Protein AF-A0A388TD42-F1 (afdb_monomer_lite)

Foldseek 3Di:
DDDDDDPPPPPPPPPDDQDQDPPPRHRDFDKDFPPDFDDLVLLVVLVVLVVQLVVLVVQLDPVVDDPPDDPVVNVVSNVVSVVSNVVSVVVNVVSVVVVCVVCVSDDPVFDWDADNPGRTIITGDDD

Radius of gyration: 22.44 Å; chains: 1; bounding box: 63×35×71 Å

Sequence (127 aa):
MTKNNGNGETKKTKETKPEVCPICGKVHPQREDLNIKATRDEVESLILINNRVNVAEQAAKPTALQQGVTQEQVQVFVNAALNAKAEAMNLQRQWWNEIFAKYPQMPRDKNVFVDFETCDFYVQIER

pLDDT: mean 84.15, std 18.66, range [33.19, 98.31]

Structure (mmCIF, N/CA/C/O backbone):
data_AF-A0A388TD42-F1
#
_entry.id   AF-A0A388TD42-F1
#
loop_
_atom_site.group_PDB
_atom_site.id
_atom_site.type_symbol
_atom_site.label_atom_id
_atom_site.label_alt_id
_atom_site.label_comp_id
_atom_site.label_asym_id
_atom_site.label_entity_id
_atom_site.label_seq_id
_atom_site.pdbx_PDB_ins_code
_atom_site.Cartn_x
_atom_site.Cartn_y
_atom_site.Cartn_z
_atom_site.occupancy
_atom_site.B_iso_or_equiv
_atom_site.auth_seq_id
_atom_site.auth_comp_id
_atom_site.auth_asym_id
_atom_site.auth_atom_id
_atom_site.pdbx_PDB_model_num
ATOM 1 N N . MET A 1 1 ? 40.444 7.187 -42.027 1.00 35.50 1 MET A N 1
ATOM 2 C CA . MET A 1 1 ? 39.787 8.456 -42.416 1.00 35.50 1 MET A CA 1
ATOM 3 C C . MET A 1 1 ? 38.545 8.080 -43.225 1.00 35.50 1 MET A C 1
ATOM 5 O O . MET A 1 1 ? 38.725 7.351 -44.178 1.00 35.50 1 MET A O 1
ATOM 9 N N . THR A 1 2 ? 37.286 8.394 -42.921 1.00 34.03 2 THR A N 1
ATOM 10 C CA . THR A 1 2 ? 36.662 9.180 -41.851 1.00 34.03 2 THR A CA 1
ATOM 11 C C . THR A 1 2 ? 35.161 8.825 -41.835 1.00 34.03 2 THR A C 1
ATOM 13 O O . THR A 1 2 ? 34.500 8.958 -42.852 1.00 34.03 2 THR A O 1
ATOM 16 N N . LYS A 1 3 ? 34.687 8.338 -40.679 1.00 33.19 3 LYS A N 1
ATOM 17 C CA . LYS A 1 3 ? 33.373 8.502 -40.012 1.00 33.19 3 LYS A CA 1
ATOM 18 C C . LYS A 1 3 ? 32.069 8.552 -40.846 1.00 33.19 3 LYS A C 1
ATOM 20 O O . LYS A 1 3 ? 31.763 9.560 -41.471 1.00 33.19 3 LYS A O 1
ATOM 25 N N . ASN A 1 4 ? 31.220 7.535 -40.644 1.00 38.34 4 ASN A N 1
ATOM 26 C CA . ASN A 1 4 ? 29.762 7.618 -40.801 1.00 38.34 4 ASN A CA 1
ATOM 27 C C . ASN A 1 4 ? 29.166 8.352 -39.585 1.00 38.34 4 ASN A C 1
ATOM 29 O O . ASN A 1 4 ? 29.233 7.842 -38.467 1.00 38.34 4 ASN A O 1
ATOM 33 N N . ASN A 1 5 ? 28.594 9.540 -39.794 1.00 38.19 5 ASN A N 1
ATOM 34 C CA . ASN A 1 5 ? 27.841 10.269 -38.771 1.00 38.19 5 ASN A CA 1
ATOM 35 C C . ASN A 1 5 ? 26.404 9.730 -38.716 1.00 38.19 5 ASN A C 1
ATOM 37 O O . ASN A 1 5 ? 25.570 10.077 -39.549 1.00 38.19 5 ASN A O 1
ATOM 41 N N . GLY A 1 6 ? 26.125 8.880 -37.726 1.00 36.00 6 GLY A N 1
ATOM 42 C CA . GLY A 1 6 ? 24.763 8.558 -37.315 1.00 36.00 6 GLY A CA 1
ATOM 43 C C . GLY A 1 6 ? 24.126 9.777 -36.653 1.00 36.00 6 GLY A C 1
ATOM 44 O O . GLY A 1 6 ? 24.676 10.336 -35.705 1.00 36.00 6 GLY A O 1
ATOM 45 N N . ASN A 1 7 ? 22.986 10.196 -37.192 1.00 37.22 7 ASN A N 1
ATOM 46 C CA . ASN A 1 7 ? 22.169 11.294 -36.698 1.00 37.22 7 ASN A CA 1
ATOM 47 C C . ASN A 1 7 ? 21.582 10.899 -35.330 1.00 37.22 7 ASN A C 1
ATOM 49 O O . ASN A 1 7 ? 20.576 10.199 -35.248 1.00 37.22 7 ASN A O 1
ATOM 53 N N . GLY A 1 8 ? 22.255 11.288 -34.248 1.00 38.88 8 GLY A N 1
ATOM 54 C CA . GLY A 1 8 ? 21.721 11.189 -32.895 1.00 38.88 8 GLY A CA 1
ATOM 55 C C . GLY A 1 8 ? 20.726 12.317 -32.671 1.00 38.88 8 GLY A C 1
ATOM 56 O O . GLY A 1 8 ? 21.115 13.403 -32.246 1.00 38.88 8 GLY A O 1
ATOM 57 N N . GLU A 1 9 ? 19.452 12.075 -32.973 1.00 38.78 9 GLU A N 1
ATOM 58 C CA . GLU A 1 9 ? 18.366 12.935 -32.509 1.00 38.78 9 GLU A CA 1
ATOM 59 C C . GLU A 1 9 ? 18.331 12.884 -30.980 1.00 38.78 9 GLU A C 1
ATOM 61 O O . GLU A 1 9 ? 17.785 11.974 -30.355 1.00 38.78 9 GLU A O 1
ATOM 66 N N . THR A 1 10 ? 18.946 13.883 -30.356 1.00 39.00 10 THR A N 1
ATOM 67 C CA . THR A 1 10 ? 18.707 14.213 -28.960 1.00 39.00 10 THR A CA 1
ATOM 68 C C . THR A 1 10 ? 17.242 14.618 -28.840 1.00 39.00 10 THR A C 1
ATOM 70 O O . THR A 1 10 ? 16.850 15.730 -29.201 1.00 39.00 10 THR A O 1
ATOM 73 N N . LYS A 1 11 ? 16.404 13.694 -28.351 1.00 40.06 11 LYS A N 1
ATOM 74 C CA . LYS A 1 11 ? 15.064 14.008 -27.847 1.00 40.06 11 LYS A CA 1
ATOM 75 C C . LYS A 1 11 ? 15.221 15.122 -26.813 1.00 40.06 11 LYS A C 1
ATOM 77 O O . LYS A 1 11 ? 15.569 14.867 -25.666 1.00 40.06 11 LYS A O 1
ATOM 82 N N . LYS A 1 12 ? 14.979 16.367 -27.230 1.00 36.38 12 LYS A N 1
ATOM 83 C CA . LYS A 1 12 ? 14.738 17.481 -26.318 1.00 36.38 12 LYS A CA 1
ATOM 84 C C . LYS A 1 12 ? 13.534 17.089 -25.474 1.00 36.38 12 LYS A C 1
ATOM 86 O O . LYS A 1 12 ? 12.410 17.075 -25.978 1.00 36.38 12 LYS A O 1
ATOM 91 N N . THR A 1 13 ? 13.765 16.755 -24.213 1.00 42.12 13 THR A N 1
ATOM 92 C CA . THR A 1 13 ? 12.732 16.744 -23.184 1.00 42.12 13 THR A CA 1
ATOM 93 C C . THR A 1 13 ? 12.139 18.147 -23.172 1.00 42.12 13 THR A C 1
ATOM 95 O O . THR A 1 13 ? 12.769 19.105 -22.731 1.00 42.12 13 THR A O 1
ATOM 98 N N . LYS A 1 14 ? 10.960 18.308 -23.784 1.00 44.72 14 LYS A N 1
ATOM 99 C CA . LYS A 1 14 ? 10.182 19.538 -23.658 1.00 44.72 14 LYS A CA 1
ATOM 100 C C . LYS A 1 14 ? 9.884 19.689 -22.173 1.00 44.72 14 LYS A C 1
ATOM 102 O O . LYS A 1 14 ? 9.151 18.871 -21.627 1.00 44.72 14 LYS A O 1
ATOM 107 N N . GLU A 1 15 ? 10.446 20.712 -21.542 1.00 45.81 15 GLU A N 1
ATOM 108 C CA . GLU A 1 15 ? 10.008 21.161 -20.225 1.00 45.81 15 GLU A CA 1
ATOM 109 C C . GLU A 1 15 ? 8.522 21.523 -20.337 1.00 45.81 15 GLU A C 1
ATOM 111 O O . GLU A 1 15 ? 8.144 22.582 -20.843 1.00 45.81 15 GLU A O 1
ATOM 116 N N . THR A 1 16 ? 7.646 20.598 -19.954 1.00 55.09 16 THR A N 1
ATOM 117 C CA . THR A 1 16 ? 6.209 20.851 -19.893 1.00 55.09 16 THR A CA 1
ATOM 118 C C . THR A 1 16 ? 5.980 21.889 -18.802 1.00 55.09 16 THR A C 1
ATOM 120 O O . THR A 1 16 ? 6.552 21.800 -17.719 1.00 55.09 16 THR A O 1
ATOM 123 N N . LYS A 1 17 ? 5.177 22.927 -19.034 1.00 61.62 17 LYS A N 1
ATOM 124 C CA . LYS A 1 17 ? 4.770 23.800 -17.921 1.00 61.62 17 LYS A CA 1
ATOM 125 C C . LYS A 1 17 ? 3.922 22.980 -16.934 1.00 61.62 17 LYS A C 1
ATOM 127 O O . LYS A 1 17 ? 3.264 22.038 -17.374 1.00 61.62 17 LYS A O 1
ATOM 132 N N . PRO A 1 18 ? 3.945 23.283 -15.625 1.00 65.12 18 PRO A N 1
ATOM 133 C CA . PRO A 1 18 ? 3.058 22.612 -14.686 1.00 65.12 18 PRO A CA 1
ATOM 134 C C . PRO A 1 18 ? 1.613 22.921 -15.088 1.00 65.12 18 PRO A C 1
ATOM 136 O O . PRO A 1 18 ? 1.204 24.083 -15.081 1.00 65.12 18 PRO A O 1
ATOM 139 N N . GLU A 1 19 ? 0.863 21.904 -15.502 1.00 73.00 19 GLU A N 1
ATOM 140 C CA . GLU A 1 19 ? -0.544 22.071 -15.845 1.00 73.00 19 GLU A CA 1
ATOM 141 C C . GLU A 1 19 ? -1.359 22.225 -14.560 1.00 73.00 19 GLU A C 1
ATOM 143 O O . GLU A 1 19 ? -1.254 21.430 -13.621 1.00 73.00 19 GLU A O 1
ATOM 148 N N . VAL A 1 20 ? -2.156 23.290 -14.507 1.00 81.31 20 VAL A N 1
ATOM 149 C CA . VAL A 1 20 ? -3.120 23.506 -13.431 1.00 81.31 20 VAL A CA 1
ATOM 150 C C . VAL A 1 20 ? -4.334 22.641 -13.735 1.00 81.31 20 VAL A C 1
ATOM 152 O O . VAL A 1 20 ? -4.924 22.759 -14.809 1.00 81.31 20 VAL A O 1
ATOM 155 N N . CYS A 1 21 ? -4.721 21.778 -12.798 1.00 80.00 21 CYS A N 1
ATOM 156 C CA . CYS A 1 21 ? -5.905 20.948 -12.965 1.00 80.00 21 CYS A CA 1
ATOM 157 C C . CYS A 1 21 ? -7.150 21.837 -13.122 1.00 80.00 21 CYS A C 1
ATOM 159 O O . CYS A 1 21 ? -7.436 22.638 -12.226 1.00 80.00 21 CYS A O 1
ATOM 161 N N . PRO A 1 22 ? -7.930 21.685 -14.208 1.00 84.56 22 PRO A N 1
ATOM 162 C CA . PRO A 1 22 ? -9.094 22.532 -14.463 1.00 84.56 22 PRO A CA 1
ATOM 163 C C . PRO A 1 22 ? -10.243 22.285 -13.474 1.00 84.56 22 PRO A C 1
ATOM 165 O O . PRO A 1 22 ? -11.143 23.109 -13.370 1.00 84.56 22 PRO A O 1
ATOM 168 N N . ILE A 1 23 ? -10.218 21.164 -12.743 1.00 87.75 23 ILE A N 1
ATOM 169 C CA . ILE A 1 23 ? -11.264 20.785 -11.785 1.00 87.75 23 ILE A CA 1
ATOM 170 C C . ILE A 1 23 ? -10.998 21.401 -10.410 1.00 87.75 23 ILE A C 1
ATOM 172 O O . ILE A 1 23 ? -11.901 21.954 -9.791 1.00 87.75 23 ILE A O 1
ATOM 176 N N . CYS A 1 24 ? -9.768 21.287 -9.903 1.00 87.44 24 CYS A N 1
ATOM 177 C CA . CYS A 1 24 ? -9.446 21.697 -8.534 1.00 87.44 24 CYS A CA 1
ATOM 178 C C . CYS A 1 24 ? -8.585 22.967 -8.449 1.00 87.44 24 CYS A C 1
ATOM 180 O O . CYS A 1 24 ? -8.329 23.445 -7.345 1.00 87.44 24 CYS A O 1
ATOM 182 N N . GLY A 1 25 ? -8.110 23.495 -9.583 1.00 87.00 25 GLY A N 1
ATOM 183 C CA . GLY A 1 25 ? -7.276 24.697 -9.653 1.00 87.00 25 GLY A CA 1
ATOM 184 C C . GLY A 1 25 ? -5.865 24.531 -9.080 1.00 87.00 25 GLY A C 1
ATOM 185 O O . GLY A 1 25 ? -5.165 25.524 -8.896 1.00 87.00 25 GLY A O 1
ATOM 186 N N . LYS A 1 26 ? -5.434 23.301 -8.769 1.00 85.62 26 LYS A N 1
ATOM 187 C CA . LYS A 1 26 ? -4.116 23.012 -8.184 1.00 85.62 26 LYS A CA 1
ATOM 188 C C . LYS A 1 26 ? -3.153 22.468 -9.231 1.00 85.62 26 LYS A C 1
ATOM 190 O O . LYS A 1 26 ? -3.554 21.784 -10.171 1.00 85.62 26 LYS A O 1
ATOM 195 N N . VAL A 1 27 ? -1.868 22.739 -9.030 1.00 81.56 27 VAL A N 1
ATOM 196 C CA . VAL A 1 27 ? -0.785 22.072 -9.758 1.00 81.56 27 VAL A CA 1
ATOM 197 C C . VAL A 1 27 ? -0.523 20.732 -9.081 1.00 81.56 27 VAL A C 1
ATOM 199 O O . VAL A 1 27 ? -0.270 20.687 -7.876 1.00 81.56 27 VAL A O 1
ATOM 202 N N . HIS A 1 28 ? -0.594 19.646 -9.845 1.00 79.88 28 HIS A N 1
ATOM 203 C CA . HIS A 1 28 ? -0.260 18.318 -9.341 1.00 79.88 28 HIS A CA 1
ATOM 204 C C . HIS A 1 28 ? 1.200 17.978 -9.650 1.00 79.88 28 HIS A C 1
ATOM 206 O O . HIS A 1 28 ? 1.703 18.373 -10.706 1.00 79.88 28 HIS A O 1
ATOM 212 N N . PRO A 1 29 ? 1.885 17.238 -8.759 1.00 75.94 29 PRO A N 1
ATOM 213 C CA . PRO A 1 29 ? 3.209 16.720 -9.056 1.00 75.94 29 PRO A CA 1
ATOM 214 C C . PRO A 1 29 ? 3.171 15.889 -10.336 1.00 75.94 29 PRO A C 1
ATOM 216 O O . PRO A 1 29 ? 2.356 14.974 -10.465 1.00 75.94 29 PRO A O 1
ATOM 219 N N . GLN A 1 30 ? 4.050 16.213 -11.279 1.00 82.12 30 GLN A N 1
ATOM 220 C CA . GLN A 1 30 ? 4.222 15.396 -12.471 1.00 82.12 30 GLN A CA 1
ATOM 221 C C . GLN A 1 30 ? 5.017 14.143 -12.126 1.00 82.12 30 GLN A C 1
ATOM 223 O O . GLN A 1 30 ? 5.869 14.149 -11.232 1.00 82.12 30 GLN A O 1
ATOM 228 N N . ARG A 1 31 ? 4.717 13.065 -12.841 1.00 87.44 31 ARG A N 1
ATOM 229 C CA . ARG A 1 31 ? 5.356 11.769 -12.669 1.00 87.44 31 ARG A CA 1
ATOM 230 C C . ARG A 1 31 ? 6.055 11.365 -13.957 1.00 87.44 31 ARG A C 1
ATOM 232 O O . ARG A 1 31 ? 5.521 11.588 -15.040 1.00 87.44 31 ARG A O 1
ATOM 239 N N . GLU A 1 32 ? 7.236 10.788 -13.816 1.00 90.94 32 GLU A N 1
ATOM 240 C CA . GLU A 1 32 ? 7.991 10.172 -14.901 1.00 90.94 32 GLU A CA 1
ATOM 241 C C . GLU A 1 32 ? 7.816 8.656 -14.822 1.00 90.94 32 GLU A C 1
ATOM 243 O O . GLU A 1 32 ? 7.947 8.070 -13.745 1.00 90.94 32 GLU A O 1
ATOM 248 N N . ASP A 1 33 ? 7.473 8.047 -15.954 1.00 93.06 33 ASP A N 1
ATOM 249 C CA . ASP A 1 33 ? 7.328 6.601 -16.103 1.00 93.06 33 ASP A CA 1
ATOM 250 C C . ASP A 1 33 ? 8.710 5.938 -16.094 1.00 93.06 33 ASP A C 1
ATOM 252 O O . ASP A 1 33 ? 9.606 6.347 -16.835 1.00 93.06 33 ASP A O 1
ATOM 256 N N . LEU A 1 34 ? 8.889 4.917 -15.256 1.00 95.06 34 LEU A N 1
ATOM 257 C CA . LEU A 1 34 ? 10.140 4.163 -15.189 1.00 95.06 34 LEU A CA 1
ATOM 258 C C . LEU A 1 34 ? 10.250 3.084 -16.279 1.00 95.06 34 LEU A C 1
ATOM 260 O O . LEU A 1 34 ? 11.305 2.466 -16.413 1.00 95.06 34 LEU A O 1
ATOM 264 N N . ASN A 1 35 ? 9.184 2.844 -17.047 1.00 95.25 35 ASN A N 1
ATOM 265 C CA . ASN A 1 35 ? 9.033 1.757 -18.012 1.00 95.25 35 ASN A CA 1
ATOM 266 C C . ASN A 1 35 ? 9.282 0.376 -17.373 1.00 95.25 35 ASN A C 1
ATOM 268 O O . ASN A 1 35 ? 9.901 -0.516 -17.957 1.00 95.25 35 ASN A O 1
ATOM 272 N N . ILE A 1 36 ? 8.825 0.221 -16.129 1.00 96.06 36 ILE A N 1
ATOM 273 C CA . ILE A 1 36 ? 8.888 -1.015 -15.346 1.00 96.06 36 ILE A CA 1
ATOM 274 C C . ILE A 1 36 ? 7.468 -1.335 -14.913 1.00 96.06 36 ILE A C 1
ATOM 276 O O . ILE A 1 36 ? 6.785 -0.478 -14.353 1.00 96.06 36 ILE A O 1
ATOM 280 N N . LYS A 1 37 ? 7.057 -2.586 -15.115 1.00 97.25 37 LYS A N 1
ATOM 281 C CA . LYS A 1 37 ? 5.754 -3.084 -14.685 1.00 97.25 37 LYS A CA 1
ATOM 282 C C . LYS A 1 37 ? 5.903 -4.103 -13.570 1.00 97.25 37 LYS A C 1
ATOM 284 O O . LYS A 1 37 ? 6.672 -5.056 -13.701 1.00 97.25 37 LYS A O 1
ATOM 289 N N . ALA A 1 38 ? 5.126 -3.920 -12.510 1.00 97.31 38 ALA A N 1
ATOM 290 C CA . ALA A 1 38 ? 4.825 -4.993 -11.578 1.00 97.31 38 ALA A CA 1
ATOM 291 C C . ALA A 1 38 ? 3.914 -6.030 -12.248 1.00 97.31 38 ALA A C 1
ATOM 293 O O . ALA A 1 38 ? 3.201 -5.750 -13.216 1.00 97.31 38 ALA A O 1
ATOM 294 N N . THR A 1 39 ? 3.905 -7.239 -11.707 1.00 98.31 39 THR A N 1
ATOM 295 C CA . THR A 1 39 ? 2.874 -8.225 -12.039 1.00 98.31 39 THR A CA 1
ATOM 296 C C . THR A 1 39 ? 1.528 -7.813 -11.440 1.00 98.31 39 THR A C 1
ATOM 298 O O . THR A 1 39 ? 1.465 -7.047 -10.475 1.00 98.31 39 THR A O 1
ATOM 301 N N . ARG A 1 40 ? 0.432 -8.346 -11.995 1.00 97.94 40 ARG A N 1
ATOM 302 C CA . ARG A 1 40 ? -0.912 -8.099 -11.459 1.00 97.94 40 ARG A CA 1
ATOM 303 C C . ARG A 1 40 ? -1.024 -8.551 -10.001 1.00 97.94 40 ARG A C 1
ATOM 305 O O . ARG A 1 40 ? -1.460 -7.761 -9.173 1.00 97.94 40 ARG A O 1
ATOM 312 N N . ASP A 1 41 ? -0.546 -9.753 -9.688 1.00 98.12 41 ASP A N 1
ATOM 313 C CA . ASP A 1 41 ? -0.590 -10.338 -8.341 1.00 98.12 41 ASP A CA 1
ATOM 314 C C . ASP A 1 41 ? 0.160 -9.482 -7.303 1.00 98.12 41 ASP A C 1
ATOM 316 O O . ASP A 1 41 ? -0.300 -9.290 -6.175 1.00 98.12 41 ASP A O 1
ATOM 320 N N . GLU A 1 42 ? 1.304 -8.905 -7.685 1.00 97.94 42 GLU A N 1
ATOM 321 C CA . GLU A 1 42 ? 2.046 -7.973 -6.829 1.00 97.94 42 GLU A CA 1
ATOM 322 C C . GLU A 1 42 ? 1.209 -6.734 -6.510 1.00 97.94 42 GLU A C 1
ATOM 324 O O . GLU A 1 42 ? 1.108 -6.339 -5.350 1.00 97.94 42 GLU A O 1
ATOM 329 N N . VAL A 1 43 ? 0.562 -6.146 -7.515 1.00 98.06 43 VAL A N 1
ATOM 330 C CA . VAL A 1 43 ? -0.292 -4.969 -7.317 1.00 98.06 43 VAL A CA 1
ATOM 331 C C . VAL A 1 43 ? -1.536 -5.314 -6.498 1.00 98.06 43 VAL A C 1
ATOM 333 O O . VAL A 1 43 ? -1.890 -4.568 -5.588 1.00 98.06 43 VAL A O 1
ATOM 336 N N . GLU A 1 44 ? -2.170 -6.457 -6.751 1.00 98.00 44 GLU A N 1
ATOM 337 C CA . GLU A 1 44 ? -3.332 -6.918 -5.984 1.00 98.00 44 GLU A CA 1
ATOM 338 C C . GLU A 1 44 ? -2.992 -7.153 -4.509 1.00 98.00 44 GLU A C 1
ATOM 340 O O . GLU A 1 44 ? -3.741 -6.723 -3.627 1.00 98.00 44 GLU A O 1
ATOM 345 N N . SER A 1 45 ? -1.832 -7.747 -4.213 1.00 97.94 45 SER A N 1
ATOM 346 C CA . SER A 1 45 ? -1.383 -7.902 -2.825 1.00 97.94 45 SER A CA 1
ATOM 347 C C . SER A 1 45 ? -1.170 -6.549 -2.132 1.00 97.94 45 SER A C 1
ATOM 349 O O . SER A 1 45 ? -1.616 -6.375 -0.993 1.00 97.94 45 SER A O 1
ATOM 351 N N . LEU A 1 46 ? -0.600 -5.551 -2.820 1.00 97.88 46 LEU A N 1
ATOM 352 C CA . LEU A 1 46 ? -0.475 -4.193 -2.282 1.00 97.88 46 LEU A CA 1
ATOM 353 C C . LEU A 1 46 ? -1.840 -3.530 -2.053 1.00 97.88 46 LEU A C 1
ATOM 355 O O . LEU A 1 46 ? -2.038 -2.889 -1.020 1.00 97.88 46 LEU A O 1
ATOM 359 N N . ILE A 1 47 ? -2.797 -3.694 -2.972 1.00 97.62 47 ILE A N 1
ATOM 360 C CA . ILE A 1 47 ? -4.168 -3.180 -2.813 1.00 97.62 47 ILE A CA 1
ATOM 361 C C . ILE A 1 47 ? -4.808 -3.763 -1.548 1.00 97.62 47 ILE A C 1
ATOM 363 O O . ILE A 1 47 ? -5.374 -3.019 -0.745 1.00 97.62 47 ILE A O 1
ATOM 367 N N . LEU A 1 48 ? -4.682 -5.073 -1.323 1.00 97.44 48 LEU A N 1
ATOM 368 C CA . LEU A 1 48 ? -5.211 -5.727 -0.123 1.00 97.44 48 LEU A CA 1
ATOM 369 C C . LEU A 1 48 ? -4.558 -5.195 1.160 1.00 97.44 48 LEU A C 1
ATOM 371 O O . LEU A 1 48 ? -5.255 -4.946 2.148 1.00 97.44 48 LEU A O 1
ATOM 375 N N . ILE A 1 49 ? -3.242 -4.968 1.145 1.00 97.25 49 ILE A N 1
ATOM 376 C CA . ILE A 1 49 ? -2.519 -4.360 2.271 1.00 97.25 49 ILE A CA 1
ATOM 377 C C . ILE A 1 49 ? -3.020 -2.931 2.529 1.00 97.25 49 ILE A C 1
ATOM 379 O O . ILE A 1 49 ? -3.340 -2.588 3.669 1.00 97.25 49 ILE A O 1
ATOM 383 N N . ASN A 1 50 ? -3.165 -2.111 1.486 1.00 96.31 50 ASN A N 1
ATOM 384 C CA . ASN A 1 50 ? -3.664 -0.738 1.602 1.00 96.31 50 ASN A CA 1
ATOM 385 C C . ASN A 1 50 ? -5.096 -0.699 2.144 1.00 96.31 50 ASN A C 1
ATOM 387 O O . ASN A 1 50 ? -5.411 0.115 3.010 1.00 96.31 50 ASN A O 1
ATOM 391 N N . ASN A 1 51 ? -5.950 -1.620 1.698 1.00 96.12 51 ASN A N 1
ATOM 392 C CA . ASN A 1 51 ? -7.306 -1.758 2.217 1.00 96.12 51 ASN A CA 1
ATOM 393 C C . ASN A 1 51 ? -7.303 -2.075 3.716 1.00 96.12 51 ASN A C 1
ATOM 395 O O . ASN A 1 51 ? -8.074 -1.473 4.462 1.00 96.12 51 ASN A O 1
ATOM 399 N N . ARG A 1 52 ? -6.402 -2.948 4.186 1.00 95.75 52 ARG A N 1
ATOM 400 C CA . ARG A 1 52 ? -6.242 -3.231 5.622 1.00 95.75 52 ARG A CA 1
ATOM 401 C C . ARG A 1 52 ? -5.830 -1.992 6.414 1.00 95.75 52 ARG A C 1
ATOM 403 O O . ARG A 1 52 ? -6.442 -1.721 7.445 1.00 95.75 52 ARG A O 1
ATOM 410 N N . VAL A 1 53 ? -4.857 -1.220 5.920 1.00 95.19 53 VAL A N 1
ATOM 411 C CA . VAL A 1 53 ? -4.448 0.053 6.548 1.00 95.19 53 VAL A CA 1
ATOM 412 C C . VAL A 1 53 ? -5.639 1.010 6.645 1.00 95.19 53 VAL A C 1
ATOM 414 O O . VAL A 1 53 ? -5.914 1.539 7.722 1.00 95.19 53 VAL A O 1
ATOM 417 N N . ASN A 1 54 ? -6.375 1.185 5.546 1.00 94.44 54 ASN A N 1
ATOM 418 C CA . ASN A 1 54 ? -7.504 2.109 5.466 1.00 94.44 54 ASN A CA 1
ATOM 419 C C . ASN A 1 54 ? -8.656 1.704 6.397 1.00 94.44 54 ASN A C 1
ATOM 421 O O . ASN A 1 54 ? -9.217 2.555 7.085 1.00 94.44 54 ASN A O 1
ATOM 425 N N . VAL A 1 55 ? -9.004 0.415 6.447 1.00 93.50 55 VAL A N 1
ATOM 426 C CA . VAL A 1 55 ? -10.059 -0.097 7.338 1.00 93.50 55 VAL A CA 1
ATOM 427 C C . VAL A 1 55 ? -9.653 0.065 8.801 1.00 93.50 55 VAL A C 1
ATOM 429 O O . VAL A 1 55 ? -10.447 0.560 9.599 1.00 93.50 55 VAL A O 1
ATOM 432 N N . ALA A 1 56 ? -8.415 -0.286 9.153 1.00 93.06 56 ALA A N 1
ATOM 433 C CA . ALA A 1 56 ? -7.911 -0.126 10.514 1.00 93.06 56 ALA A CA 1
ATOM 434 C C . ALA A 1 56 ? -7.884 1.353 10.942 1.00 93.06 56 ALA A C 1
ATOM 436 O O . ALA A 1 56 ? -8.280 1.693 12.056 1.00 93.06 56 ALA A O 1
ATOM 437 N N . GLU A 1 57 ? -7.494 2.256 10.040 1.00 91.50 57 GLU A N 1
ATOM 438 C CA . GLU A 1 57 ? -7.539 3.697 10.287 1.00 91.50 57 GLU A CA 1
ATOM 439 C C . GLU A 1 57 ? -8.963 4.225 10.471 1.00 91.50 57 GLU A C 1
ATOM 441 O O . GLU A 1 57 ? -9.193 5.054 11.349 1.00 91.50 57 GLU A O 1
ATOM 446 N N . GLN A 1 58 ? -9.926 3.751 9.678 1.00 90.94 58 GLN A N 1
ATOM 447 C CA . GLN A 1 58 ? -11.332 4.115 9.852 1.00 90.94 58 GLN A CA 1
ATOM 448 C C . GLN A 1 58 ? -11.889 3.603 11.183 1.00 90.94 58 GLN A C 1
ATOM 450 O O . GLN A 1 58 ? -12.567 4.360 11.875 1.00 90.94 58 GLN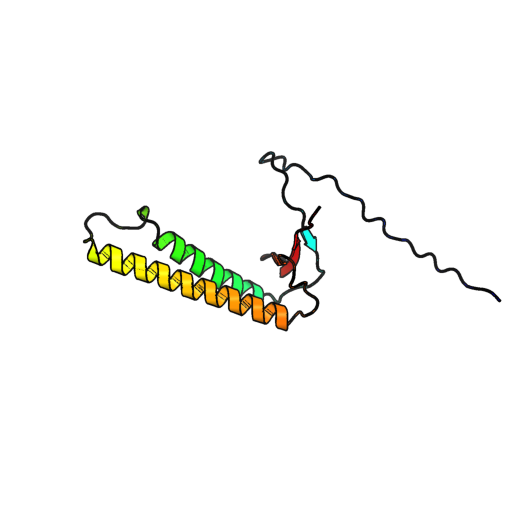 A O 1
ATOM 455 N N . ALA A 1 59 ? -11.563 2.366 11.563 1.00 89.38 59 ALA A N 1
ATOM 456 C CA . ALA A 1 59 ? -11.977 1.776 12.833 1.00 89.38 59 ALA A CA 1
ATOM 457 C C . ALA A 1 59 ? -11.395 2.526 14.042 1.00 89.38 59 ALA A C 1
ATOM 459 O O . ALA A 1 59 ? -12.073 2.692 15.048 1.00 89.38 59 ALA A O 1
ATOM 460 N N . ALA A 1 60 ? -10.171 3.047 13.939 1.00 86.38 60 ALA A N 1
ATOM 461 C CA . ALA A 1 60 ? -9.545 3.815 15.014 1.00 86.38 60 ALA A CA 1
ATOM 462 C C . ALA A 1 60 ? -10.155 5.220 15.221 1.00 86.38 60 ALA A C 1
ATOM 464 O O . ALA A 1 60 ? -9.791 5.908 16.177 1.00 86.38 60 ALA A O 1
ATOM 465 N N . LYS A 1 61 ? -11.059 5.687 14.344 1.00 85.38 61 LYS A N 1
ATOM 466 C CA . LYS A 1 61 ? -11.675 7.015 14.482 1.00 85.38 61 LYS A CA 1
ATOM 467 C C . LYS A 1 61 ? -12.660 7.041 15.656 1.00 85.38 61 LYS A C 1
ATOM 469 O O . LYS A 1 61 ? -13.495 6.145 15.759 1.00 85.38 61 LYS A O 1
ATOM 474 N N . PRO A 1 62 ? -12.690 8.122 16.459 1.00 73.94 62 PRO A N 1
ATOM 475 C CA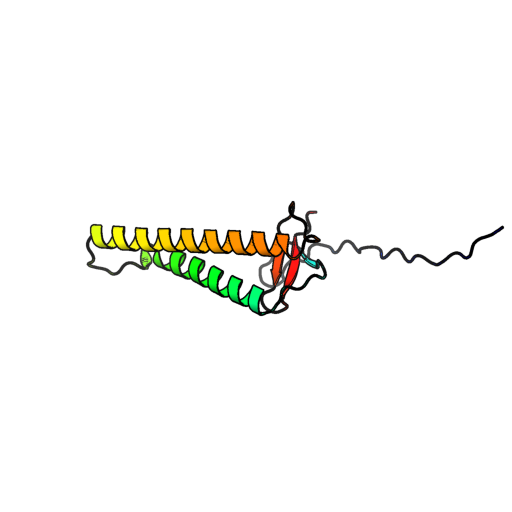 . PRO A 1 62 ? -13.647 8.257 17.561 1.00 73.94 62 PRO A CA 1
ATOM 476 C C . PRO A 1 62 ? -15.117 8.114 17.138 1.00 73.94 62 PRO A C 1
ATOM 478 O O . PRO A 1 62 ? -15.938 7.623 17.902 1.00 73.94 62 PRO A O 1
ATOM 481 N N . THR A 1 63 ? -15.454 8.504 15.905 1.00 81.06 63 THR A N 1
ATOM 482 C CA . THR A 1 63 ? -16.816 8.417 15.353 1.00 81.06 63 THR A CA 1
ATOM 483 C C . THR A 1 63 ? -17.254 6.998 14.988 1.00 81.06 63 THR A C 1
ATOM 485 O O . THR A 1 63 ? -18.428 6.796 14.699 1.00 81.06 63 THR A O 1
ATOM 488 N N . ALA A 1 64 ? -16.336 6.027 14.951 1.00 77.00 64 ALA A N 1
ATOM 489 C CA . ALA A 1 64 ? -16.654 4.624 14.681 1.00 77.00 64 ALA A CA 1
ATOM 490 C C . ALA A 1 64 ? -17.139 3.873 15.937 1.00 77.00 64 ALA A C 1
ATOM 492 O O . ALA A 1 64 ? -17.591 2.733 15.842 1.00 77.00 64 ALA A O 1
ATOM 493 N N . LEU A 1 65 ? -17.048 4.501 17.112 1.00 79.81 65 LEU A N 1
ATOM 494 C CA . LEU A 1 65 ? -17.439 3.909 18.385 1.00 79.81 65 LEU A CA 1
ATOM 495 C C . LEU A 1 65 ? -18.956 4.020 18.583 1.00 79.81 65 LEU A C 1
ATOM 497 O O . LEU A 1 65 ? -19.548 5.082 18.389 1.00 79.81 65 LEU A O 1
ATOM 501 N N . GLN A 1 66 ? -19.592 2.919 18.983 1.00 78.62 66 GLN A N 1
ATOM 502 C CA . GLN A 1 66 ? -21.022 2.903 19.296 1.00 78.62 66 GLN A CA 1
ATOM 503 C C . GLN A 1 66 ? -21.319 3.709 20.567 1.00 78.62 66 GLN A C 1
ATOM 505 O O . GLN A 1 66 ? -20.484 3.816 21.459 1.00 78.62 66 GLN A O 1
ATOM 510 N N . GLN A 1 67 ? -22.524 4.268 20.675 1.00 79.00 67 GLN A N 1
ATOM 511 C CA . GLN A 1 67 ? -22.968 4.920 21.909 1.00 79.00 67 GLN A CA 1
ATOM 512 C C . GLN A 1 67 ? -23.330 3.863 22.966 1.00 79.00 67 GLN A C 1
ATOM 514 O O . GLN A 1 67 ? -23.893 2.825 22.632 1.00 79.00 67 GLN A O 1
ATOM 519 N N . GLY A 1 68 ? -23.025 4.132 24.239 1.00 83.25 68 GLY A N 1
ATOM 520 C CA . GLY A 1 68 ? -23.371 3.242 25.359 1.00 83.25 68 GLY A CA 1
ATOM 521 C C . GLY A 1 68 ? -22.344 2.150 25.691 1.00 83.25 68 GLY A C 1
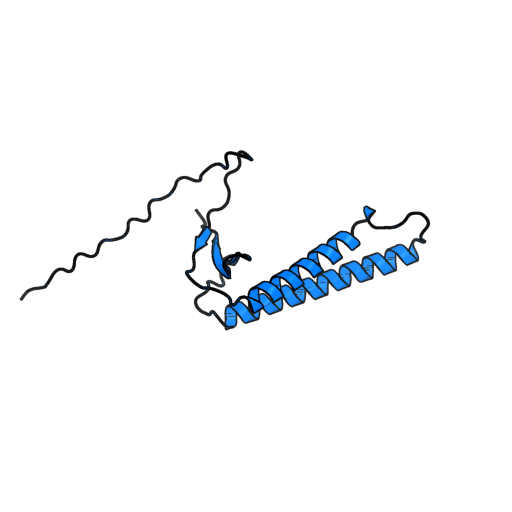ATOM 522 O O . GLY A 1 68 ? -22.626 1.304 26.534 1.00 83.25 68 GLY A O 1
ATOM 523 N N . VAL A 1 69 ? -21.163 2.167 25.067 1.00 83.00 69 VAL A N 1
ATOM 524 C CA . VAL A 1 69 ? -20.031 1.289 25.421 1.00 83.00 69 VAL A CA 1
ATOM 525 C C . VAL A 1 69 ? -19.217 1.864 26.581 1.00 83.00 69 VAL A C 1
ATOM 527 O O . VAL A 1 69 ? -19.151 3.084 26.759 1.00 83.00 69 VAL A O 1
ATOM 530 N N . THR A 1 70 ? -18.576 0.998 27.368 1.00 86.94 70 THR A N 1
ATOM 531 C CA . THR A 1 70 ? -17.711 1.451 28.468 1.00 86.94 70 THR 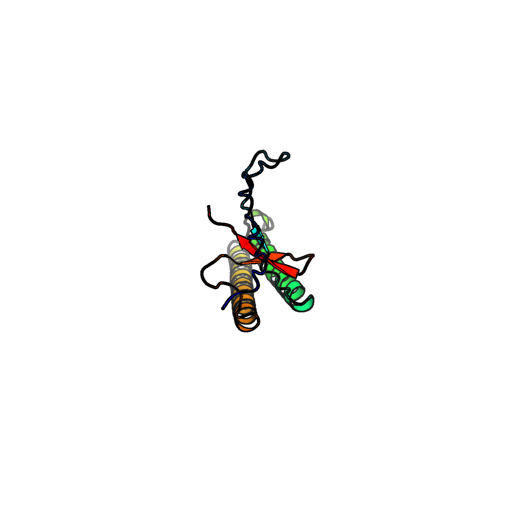A CA 1
ATOM 532 C C . THR A 1 70 ? -16.380 1.993 27.947 1.00 86.94 70 THR A C 1
ATOM 534 O O . THR A 1 70 ? -15.948 1.679 26.833 1.00 86.94 70 THR A O 1
ATOM 537 N N . GLN A 1 71 ? -15.692 2.788 28.768 1.00 84.31 71 GLN A N 1
ATOM 538 C CA . GLN A 1 71 ? -14.379 3.333 28.422 1.00 84.31 71 GLN A CA 1
ATOM 539 C C . GLN A 1 71 ? -13.346 2.221 28.165 1.00 84.31 71 GLN A C 1
ATOM 541 O O . GLN A 1 71 ? -12.527 2.333 27.252 1.00 84.31 71 GLN A O 1
ATOM 546 N N . GLU A 1 72 ? -13.407 1.123 28.918 1.00 87.12 72 GLU A N 1
ATOM 547 C CA . GLU A 1 72 ? -12.517 -0.029 28.750 1.00 87.12 72 GLU A CA 1
ATOM 548 C C . GLU A 1 72 ? -12.737 -0.716 27.397 1.00 87.12 72 GLU A C 1
ATOM 550 O O . GLU A 1 72 ? -11.772 -1.032 26.702 1.00 87.12 72 GLU A O 1
ATOM 555 N N . GLN A 1 73 ? -13.995 -0.907 26.985 1.00 85.69 73 GLN A N 1
ATOM 556 C CA . GLN A 1 73 ? -14.329 -1.512 25.690 1.00 85.69 73 GLN A CA 1
ATOM 557 C C . GLN A 1 73 ? -13.836 -0.651 24.523 1.00 85.69 73 GLN A C 1
ATOM 559 O O . GLN A 1 73 ? -13.278 -1.179 23.557 1.00 85.69 73 GLN A O 1
ATOM 564 N N . VAL A 1 74 ? -13.980 0.673 24.639 1.00 86.31 74 VAL A N 1
ATOM 565 C CA . VAL A 1 74 ? -13.421 1.630 23.675 1.00 86.31 74 VAL A CA 1
ATOM 566 C C . VAL A 1 74 ? -11.909 1.482 23.586 1.00 86.31 74 VAL A C 1
ATOM 568 O O . VAL A 1 74 ? -11.370 1.362 22.487 1.00 86.31 74 VAL A O 1
ATOM 571 N N . GLN A 1 75 ? -11.220 1.453 24.727 1.00 87.12 75 GLN A N 1
ATOM 572 C CA . GLN A 1 75 ? -9.764 1.362 24.757 1.00 87.12 75 GLN A CA 1
ATOM 573 C C . GLN A 1 75 ? -9.259 0.064 24.115 1.00 87.12 75 GLN A C 1
ATOM 575 O O . GLN A 1 75 ? -8.311 0.100 23.330 1.00 87.12 75 GLN A O 1
ATOM 580 N N . VAL A 1 76 ? -9.899 -1.074 24.411 1.00 88.62 76 VAL A N 1
ATOM 581 C CA . VAL A 1 76 ? -9.557 -2.374 23.812 1.00 88.62 76 VAL A CA 1
ATOM 582 C C . VAL A 1 76 ? -9.743 -2.339 22.296 1.00 88.62 76 VAL A C 1
ATOM 584 O O . VAL A 1 76 ? -8.844 -2.746 21.560 1.00 88.62 76 VAL A O 1
ATOM 587 N N . PHE A 1 77 ? -10.874 -1.813 21.822 1.00 89.62 77 PHE A N 1
ATOM 588 C CA . PHE A 1 77 ? -11.170 -1.735 20.394 1.00 89.62 77 PHE A CA 1
ATOM 589 C C . PHE A 1 77 ? -10.198 -0.816 19.644 1.00 89.62 77 PHE A C 1
ATOM 591 O O . PHE A 1 77 ? -9.627 -1.215 18.629 1.00 89.62 77 PHE A O 1
ATOM 598 N N . VAL A 1 78 ? -9.960 0.393 20.163 1.00 88.81 78 VAL A N 1
ATOM 599 C CA . VAL A 1 78 ? -9.032 1.355 19.551 1.00 88.81 78 VAL A CA 1
ATOM 600 C C . VAL A 1 78 ? -7.615 0.786 19.518 1.00 88.81 78 VAL A C 1
ATOM 602 O O . VAL A 1 78 ? -6.956 0.865 18.484 1.00 88.81 78 VAL A O 1
ATOM 605 N N . ASN A 1 79 ? -7.157 0.144 20.597 1.00 91.12 79 ASN A N 1
ATOM 606 C CA . ASN A 1 79 ? -5.843 -0.501 20.620 1.00 91.12 79 ASN A CA 1
ATOM 607 C C . ASN A 1 79 ? -5.737 -1.622 19.579 1.00 91.12 79 ASN A C 1
ATOM 609 O O . ASN A 1 79 ? -4.731 -1.708 18.879 1.00 91.12 79 ASN A O 1
ATOM 613 N N . ALA A 1 80 ? -6.775 -2.450 19.432 1.00 92.44 80 ALA A N 1
ATOM 614 C CA . ALA A 1 80 ? -6.806 -3.488 18.406 1.00 92.44 80 ALA A CA 1
ATOM 615 C C . ALA A 1 80 ? -6.747 -2.891 16.988 1.00 92.44 80 ALA A C 1
ATOM 617 O O . ALA A 1 80 ? -5.987 -3.377 16.151 1.00 92.44 80 ALA A O 1
ATOM 618 N N . ALA A 1 81 ? -7.481 -1.804 16.730 1.00 93.31 81 ALA A N 1
ATOM 619 C CA . ALA A 1 81 ? -7.450 -1.102 15.448 1.00 93.31 81 ALA A CA 1
ATOM 620 C C . ALA A 1 81 ? -6.068 -0.489 15.155 1.00 93.31 81 ALA A C 1
ATOM 622 O O . ALA A 1 81 ? -5.552 -0.619 14.044 1.00 93.31 81 ALA A O 1
ATOM 623 N N . LEU A 1 82 ? -5.431 0.133 16.151 1.00 92.69 82 LEU A N 1
ATOM 624 C CA . LEU A 1 82 ? -4.085 0.697 16.013 1.00 92.69 82 LEU A CA 1
ATOM 625 C C . LEU A 1 82 ? -3.026 -0.386 15.769 1.00 92.69 82 LEU A C 1
ATOM 627 O O . LEU A 1 82 ? -2.173 -0.209 14.898 1.00 92.69 82 LEU A O 1
ATOM 631 N N . ASN A 1 83 ? -3.109 -1.519 16.471 1.00 95.50 83 ASN A N 1
ATOM 632 C CA . ASN A 1 83 ? -2.213 -2.657 16.254 1.00 95.50 83 ASN A CA 1
ATOM 633 C C . ASN A 1 83 ? -2.382 -3.236 14.844 1.00 95.50 83 ASN A C 1
ATOM 635 O O . ASN A 1 8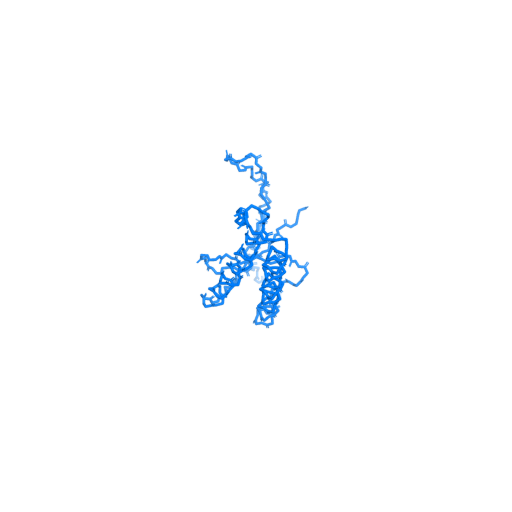3 ? -1.396 -3.388 14.126 1.00 95.50 83 ASN A O 1
ATOM 639 N N . ALA A 1 84 ? -3.624 -3.450 14.398 1.00 94.25 84 ALA A N 1
ATOM 640 C CA . ALA A 1 84 ? -3.907 -3.916 13.041 1.00 94.25 84 ALA A CA 1
ATOM 641 C C . ALA A 1 84 ? -3.372 -2.945 11.971 1.00 94.25 84 ALA A C 1
ATOM 643 O O . ALA A 1 84 ? -2.827 -3.376 10.951 1.00 94.25 84 ALA A O 1
ATOM 644 N N . LYS A 1 85 ? -3.469 -1.628 12.211 1.00 94.94 85 LYS A N 1
ATOM 645 C CA . LYS A 1 85 ? -2.879 -0.610 11.329 1.00 94.94 85 LYS A CA 1
ATOM 646 C C . LYS A 1 85 ? -1.356 -0.742 11.277 1.00 94.94 85 LYS A C 1
ATOM 648 O O . LYS A 1 85 ? -0.790 -0.740 10.186 1.00 94.94 85 LYS A O 1
ATOM 653 N N . ALA A 1 86 ? -0.700 -0.869 12.430 1.00 95.69 86 ALA A N 1
ATOM 654 C CA . ALA A 1 86 ? 0.753 -1.005 12.514 1.00 95.69 86 ALA A CA 1
ATOM 655 C C . ALA A 1 86 ? 1.257 -2.266 11.790 1.00 95.69 86 ALA A C 1
ATOM 657 O O . ALA A 1 86 ? 2.214 -2.192 11.017 1.00 95.69 86 ALA A O 1
ATOM 658 N N . GLU A 1 87 ? 0.576 -3.399 11.972 1.00 96.31 87 GLU A N 1
ATOM 659 C CA . GLU A 1 87 ? 0.874 -4.650 11.267 1.00 96.31 87 GLU A CA 1
ATOM 660 C C . GLU A 1 87 ? 0.734 -4.493 9.749 1.00 96.31 87 GLU A C 1
ATOM 662 O O . GLU A 1 87 ? 1.643 -4.853 8.999 1.00 96.31 87 GLU A O 1
ATOM 667 N N . ALA A 1 88 ? -0.365 -3.893 9.281 1.00 96.25 88 ALA A N 1
ATOM 668 C CA . ALA A 1 88 ? -0.591 -3.664 7.857 1.00 96.25 88 ALA A CA 1
ATOM 669 C C . ALA A 1 88 ? 0.445 -2.700 7.246 1.00 96.25 88 ALA A C 1
ATOM 671 O O . ALA A 1 88 ? 0.937 -2.944 6.145 1.00 96.25 88 ALA A O 1
ATOM 672 N N . MET A 1 89 ? 0.847 -1.650 7.969 1.00 96.69 89 MET A N 1
ATOM 673 C CA . MET A 1 89 ? 1.927 -0.753 7.537 1.00 96.69 89 MET A CA 1
ATOM 674 C C . MET A 1 89 ? 3.284 -1.465 7.471 1.00 96.69 89 MET A C 1
ATOM 676 O O . MET A 1 89 ? 4.089 -1.181 6.582 1.00 96.69 89 MET A O 1
ATOM 680 N N . ASN A 1 90 ? 3.549 -2.407 8.379 1.00 97.69 90 ASN A N 1
ATOM 681 C CA . ASN A 1 90 ? 4.761 -3.217 8.320 1.00 97.69 90 ASN A CA 1
ATOM 682 C C . ASN A 1 90 ? 4.762 -4.142 7.091 1.00 97.69 90 ASN A C 1
ATOM 684 O O . ASN A 1 90 ? 5.767 -4.208 6.386 1.00 97.69 90 ASN A O 1
ATOM 688 N N . LEU A 1 91 ? 3.628 -4.780 6.778 1.00 97.44 91 LEU A N 1
ATOM 689 C CA . LEU A 1 91 ? 3.469 -5.568 5.548 1.00 97.44 91 LEU A CA 1
ATOM 690 C C . LEU A 1 91 ? 3.675 -4.709 4.296 1.00 97.44 91 LEU A C 1
ATOM 692 O O . LEU A 1 91 ? 4.361 -5.129 3.370 1.00 97.44 91 LEU A O 1
ATOM 696 N N . GLN A 1 92 ? 3.151 -3.481 4.285 1.00 96.75 92 GLN A N 1
ATOM 697 C CA . GLN A 1 92 ? 3.360 -2.545 3.178 1.00 96.75 92 GLN A CA 1
ATOM 698 C C . GLN A 1 92 ? 4.850 -2.227 2.983 1.00 96.75 92 GLN A C 1
ATOM 700 O O . GLN A 1 92 ? 5.344 -2.206 1.857 1.00 96.75 92 GLN A O 1
ATOM 705 N N . ARG A 1 93 ? 5.592 -2.015 4.079 1.00 96.88 93 ARG A N 1
ATOM 706 C CA . ARG A 1 93 ? 7.044 -1.794 4.034 1.00 96.88 93 ARG A CA 1
ATOM 707 C C . ARG A 1 93 ? 7.791 -3.019 3.504 1.00 96.88 93 ARG A C 1
ATOM 709 O O . ARG A 1 93 ? 8.704 -2.863 2.698 1.00 96.88 93 ARG A O 1
ATOM 716 N N . GLN A 1 94 ? 7.424 -4.216 3.957 1.00 97.69 94 GLN A N 1
ATOM 717 C CA . GLN A 1 94 ? 8.022 -5.468 3.485 1.00 97.69 94 GLN A CA 1
ATOM 718 C C . GLN A 1 94 ? 7.785 -5.665 1.987 1.00 97.69 94 GLN A C 1
ATOM 720 O O . GLN A 1 94 ? 8.743 -5.908 1.259 1.00 97.69 94 GLN A O 1
ATOM 725 N N . TRP A 1 95 ? 6.556 -5.432 1.524 1.00 97.81 95 TRP A N 1
ATOM 726 C CA . TRP A 1 95 ? 6.205 -5.481 0.108 1.00 97.81 95 TRP A CA 1
ATOM 727 C C . TRP A 1 95 ? 7.102 -4.559 -0.726 1.00 97.81 95 TRP A C 1
ATOM 729 O O . TRP A 1 95 ? 7.714 -4.996 -1.697 1.00 97.81 95 TRP 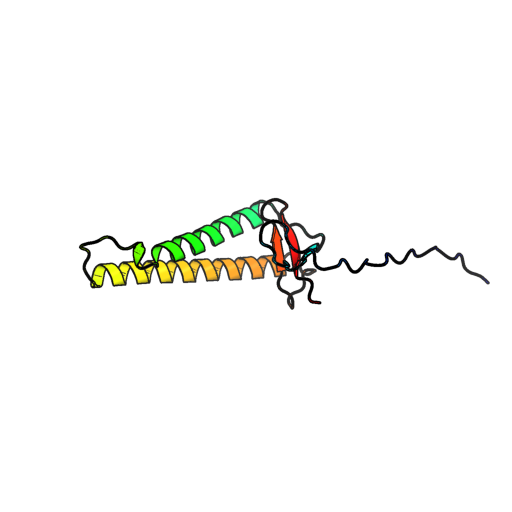A O 1
ATOM 739 N N . TRP A 1 96 ? 7.278 -3.300 -0.306 1.00 97.00 96 TRP A N 1
ATOM 740 C CA . TRP A 1 96 ? 8.175 -2.379 -1.011 1.00 97.00 96 TRP A CA 1
ATOM 741 C C . TRP A 1 96 ? 9.626 -2.864 -1.018 1.00 97.00 96 TRP A C 1
ATOM 743 O O . TRP A 1 96 ? 10.285 -2.785 -2.052 1.00 97.00 96 TRP A O 1
ATOM 753 N N . ASN A 1 97 ? 10.126 -3.402 0.096 1.00 96.62 97 ASN A N 1
ATOM 754 C CA . ASN A 1 97 ? 11.486 -3.943 0.158 1.00 96.62 97 ASN A CA 1
ATOM 755 C C . ASN A 1 97 ? 11.700 -5.094 -0.838 1.00 96.62 97 ASN A C 1
ATOM 757 O O . ASN A 1 97 ? 12.733 -5.131 -1.509 1.00 96.62 97 ASN A O 1
ATOM 761 N N . GLU A 1 98 ? 10.733 -6.005 -0.951 1.00 97.44 98 GLU A N 1
ATOM 762 C CA . GLU A 1 98 ? 10.762 -7.121 -1.903 1.00 97.44 98 GLU A CA 1
ATOM 763 C C . GLU A 1 98 ? 10.723 -6.622 -3.349 1.00 97.44 98 GLU A C 1
ATOM 765 O O . GLU A 1 98 ? 11.524 -7.047 -4.182 1.00 97.44 98 GLU A O 1
ATOM 770 N N . ILE A 1 99 ? 9.864 -5.648 -3.634 1.00 97.56 99 ILE A N 1
ATOM 771 C CA . ILE A 1 99 ? 9.719 -5.038 -4.957 1.00 97.56 99 ILE A CA 1
ATOM 772 C C . ILE A 1 99 ? 11.001 -4.307 -5.376 1.00 97.56 99 ILE A C 1
ATOM 774 O O . ILE A 1 99 ? 11.494 -4.514 -6.484 1.00 97.56 99 ILE A O 1
ATOM 778 N N . PHE A 1 100 ? 11.636 -3.548 -4.481 1.00 97.00 100 PHE A N 1
ATOM 779 C CA . PHE A 1 100 ? 12.945 -2.940 -4.745 1.00 97.00 100 PHE A CA 1
ATOM 780 C C . PHE A 1 100 ? 14.087 -3.956 -4.882 1.00 97.00 100 PHE A C 1
ATOM 782 O O . PHE A 1 100 ? 15.115 -3.642 -5.488 1.00 97.00 100 PHE A O 1
ATOM 789 N N . ALA A 1 101 ? 13.970 -5.143 -4.283 1.00 96.88 101 ALA A N 1
ATOM 790 C CA . ALA A 1 101 ? 14.934 -6.224 -4.483 1.00 96.88 101 ALA A CA 1
ATOM 791 C C . ALA A 1 101 ? 14.731 -6.912 -5.843 1.00 96.88 101 ALA A C 1
ATOM 793 O O . ALA A 1 101 ? 15.709 -7.236 -6.515 1.00 96.88 101 ALA A O 1
ATOM 794 N N . LYS A 1 102 ? 13.473 -7.091 -6.263 1.00 97.50 102 LYS A N 1
ATOM 795 C CA . LYS A 1 102 ? 13.099 -7.727 -7.532 1.00 97.50 102 LYS A CA 1
ATOM 796 C C . LYS A 1 102 ? 13.361 -6.839 -8.752 1.00 97.50 102 LYS A C 1
ATOM 798 O O . LYS A 1 102 ? 13.780 -7.352 -9.786 1.00 97.50 102 LYS A O 1
ATOM 803 N N . TYR A 1 103 ? 13.142 -5.529 -8.634 1.00 96.69 103 TYR A N 1
ATOM 804 C CA . TYR A 1 103 ? 13.360 -4.547 -9.702 1.00 96.69 103 TYR A CA 1
ATOM 805 C C . TYR A 1 103 ? 14.497 -3.577 -9.312 1.00 96.69 103 TYR A C 1
ATOM 807 O O . TYR A 1 103 ? 14.239 -2.428 -8.940 1.00 96.69 103 TYR A O 1
ATOM 815 N N . PRO A 1 104 ? 15.772 -4.015 -9.369 1.00 94.81 104 PRO A N 1
ATOM 816 C CA . PRO A 1 104 ? 16.921 -3.241 -8.884 1.00 94.81 104 PRO A CA 1
ATOM 817 C C . PRO A 1 104 ? 17.185 -1.943 -9.660 1.00 94.81 104 PRO A C 1
ATOM 819 O O . PRO A 1 104 ? 17.907 -1.079 -9.174 1.00 94.81 104 PRO A O 1
ATOM 822 N N . GLN A 1 105 ? 16.608 -1.795 -10.853 1.00 93.56 105 GLN A N 1
ATOM 823 C CA . GLN A 1 105 ? 16.676 -0.579 -11.660 1.00 93.56 105 GLN A CA 1
ATOM 824 C C . GLN A 1 105 ? 15.831 0.582 -11.099 1.00 93.56 105 GLN A C 1
ATOM 826 O O . GLN A 1 105 ? 15.966 1.709 -11.572 1.00 93.56 105 GLN A O 1
ATOM 831 N N . MET A 1 106 ? 14.945 0.330 -10.126 1.00 94.62 106 MET A N 1
ATOM 832 C CA . MET A 1 106 ? 14.154 1.395 -9.507 1.00 94.62 106 MET A CA 1
ATOM 833 C C . MET A 1 106 ? 15.015 2.256 -8.569 1.00 94.62 106 MET A C 1
ATOM 835 O O . MET A 1 106 ? 15.781 1.713 -7.767 1.00 94.62 106 MET A O 1
ATOM 839 N N . PRO A 1 107 ? 14.866 3.592 -8.609 1.00 92.50 107 PRO A N 1
ATOM 840 C CA . PRO A 1 107 ? 15.616 4.488 -7.737 1.00 92.50 107 PRO A CA 1
ATOM 841 C C . PRO A 1 107 ? 15.160 4.335 -6.282 1.00 92.50 107 PRO A C 1
ATOM 843 O O . PRO A 1 107 ? 13.968 4.377 -5.988 1.00 92.50 107 PRO A O 1
ATOM 846 N N . ARG A 1 108 ? 16.116 4.165 -5.363 1.00 90.31 108 ARG A N 1
ATOM 847 C CA . ARG A 1 108 ? 15.858 3.992 -3.916 1.00 90.31 108 ARG A CA 1
ATOM 848 C C . ARG A 1 108 ? 15.888 5.302 -3.131 1.00 90.31 108 ARG A C 1
ATOM 850 O O . ARG A 1 108 ? 15.458 5.344 -1.985 1.00 90.31 108 ARG A O 1
ATOM 857 N N . ASP A 1 109 ? 16.429 6.345 -3.740 1.00 90.31 109 ASP A N 1
ATOM 858 C CA . ASP A 1 109 ? 16.566 7.702 -3.214 1.00 90.31 109 ASP A CA 1
ATOM 859 C C . ASP A 1 109 ? 15.363 8.596 -3.551 1.00 90.31 109 ASP A C 1
ATOM 861 O O . ASP A 1 109 ? 15.300 9.737 -3.103 1.00 90.31 109 ASP A O 1
ATOM 865 N N . LYS A 1 110 ? 14.395 8.079 -4.318 1.00 90.25 110 LYS A N 1
ATOM 866 C CA . LYS A 1 110 ? 13.198 8.803 -4.754 1.00 90.25 110 LYS A CA 1
ATOM 867 C C . LYS A 1 110 ? 11.924 8.121 -4.275 1.00 90.25 110 LYS A C 1
ATOM 869 O O . LYS A 1 110 ? 11.879 6.910 -4.070 1.00 90.25 110 LYS A O 1
ATOM 874 N N . ASN A 1 111 ? 10.852 8.903 -4.179 1.00 90.44 111 ASN A N 1
ATOM 875 C CA . ASN A 1 111 ? 9.515 8.360 -3.973 1.00 90.44 111 ASN A CA 1
ATOM 876 C C . ASN A 1 111 ? 9.038 7.664 -5.255 1.00 90.44 111 ASN A C 1
ATOM 878 O O . ASN A 1 111 ? 8.756 8.326 -6.259 1.00 90.44 111 ASN A O 1
ATOM 882 N N . VAL A 1 112 ? 8.954 6.334 -5.198 1.00 94.00 112 VAL A N 1
ATOM 883 C CA . VAL A 1 112 ? 8.402 5.490 -6.261 1.00 94.00 112 VAL A CA 1
ATOM 884 C C . VAL A 1 112 ? 6.915 5.255 -6.005 1.00 94.00 112 VAL A C 1
ATOM 886 O O . VAL A 1 112 ? 6.488 4.981 -4.885 1.00 94.00 112 VAL A O 1
ATOM 889 N N . PHE A 1 113 ? 6.122 5.363 -7.062 1.00 94.75 113 PHE A N 1
ATOM 890 C CA . PHE A 1 113 ? 4.688 5.115 -7.079 1.00 94.75 113 PHE A CA 1
ATOM 891 C C . PHE A 1 113 ? 4.403 3.946 -8.014 1.00 94.75 113 PHE A C 1
ATOM 893 O O . PHE A 1 113 ? 5.145 3.731 -8.966 1.00 94.75 113 PHE A O 1
ATOM 900 N N . VAL A 1 114 ? 3.312 3.228 -7.774 1.00 96.12 114 VAL A N 1
ATOM 901 C CA . VAL A 1 114 ? 2.791 2.217 -8.696 1.00 96.12 114 VAL A CA 1
ATOM 902 C C . VAL A 1 114 ? 1.354 2.570 -9.053 1.00 96.12 114 VAL A C 1
ATOM 904 O O . VAL A 1 114 ? 0.583 2.984 -8.182 1.00 96.12 114 VAL A O 1
ATOM 907 N N . ASP A 1 115 ? 1.006 2.447 -10.327 1.00 95.31 115 ASP A N 1
ATOM 908 C CA . ASP A 1 115 ? -0.369 2.574 -10.795 1.00 95.31 115 ASP A CA 1
ATOM 909 C C . ASP A 1 115 ? -1.095 1.234 -10.633 1.00 95.31 115 ASP A C 1
ATOM 911 O O . ASP A 1 115 ? -0.621 0.183 -11.070 1.00 95.31 115 ASP A O 1
ATOM 915 N N . PHE A 1 116 ? -2.241 1.254 -9.954 1.00 96.19 116 PHE A N 1
ATOM 916 C CA . PHE A 1 116 ? -2.984 0.034 -9.644 1.00 96.19 116 PHE A CA 1
ATOM 917 C C . PHE A 1 116 ? -3.724 -0.547 -10.853 1.00 96.19 116 PHE A C 1
ATOM 919 O O . PHE A 1 116 ? -4.004 -1.747 -10.887 1.00 96.19 116 PHE A O 1
ATOM 926 N N . GLU A 1 117 ? -4.020 0.265 -11.862 1.00 95.38 117 GLU A N 1
ATOM 927 C CA . GLU A 1 117 ? -4.698 -0.163 -13.079 1.00 95.38 117 GLU A CA 1
ATOM 928 C C . GLU A 1 117 ? -3.694 -0.690 -14.100 1.00 95.38 117 GLU A C 1
ATOM 930 O O . GLU A 1 117 ? -3.877 -1.792 -14.619 1.00 95.38 117 GLU A O 1
ATOM 935 N N . THR A 1 118 ? -2.601 0.033 -14.354 1.00 96.50 118 THR A N 1
ATOM 936 C CA . THR A 1 118 ? -1.640 -0.325 -15.414 1.00 96.50 118 THR A CA 1
ATOM 937 C C . THR A 1 118 ? -0.447 -1.153 -14.935 1.00 96.50 118 THR A C 1
ATOM 939 O O . THR A 1 118 ? 0.261 -1.738 -15.766 1.00 96.50 118 THR A O 1
ATOM 942 N N . CYS A 1 119 ? -0.243 -1.229 -13.616 1.00 97.50 119 CYS A N 1
ATOM 943 C CA . CYS A 1 119 ? 0.914 -1.830 -12.944 1.00 97.50 119 CYS A CA 1
ATOM 944 C C . CYS A 1 119 ? 2.258 -1.139 -13.223 1.00 97.50 119 CYS A C 1
ATOM 946 O O . CYS A 1 119 ? 3.302 -1.716 -12.919 1.00 97.50 119 CYS A O 1
ATOM 948 N N . ASP A 1 120 ? 2.258 0.065 -13.798 1.00 97.25 120 ASP A N 1
ATOM 949 C CA . ASP A 1 120 ? 3.484 0.810 -14.093 1.00 97.25 120 ASP A CA 1
ATOM 950 C C . ASP A 1 120 ? 4.050 1.491 -12.846 1.00 97.25 120 ASP A C 1
ATOM 952 O O . ASP A 1 120 ? 3.307 2.006 -12.004 1.00 97.25 120 ASP A O 1
ATOM 956 N N . PHE A 1 121 ? 5.378 1.517 -12.747 1.00 97.12 121 PHE A N 1
ATOM 957 C CA . PHE A 1 121 ? 6.082 2.294 -11.736 1.00 97.12 121 PHE A CA 1
ATOM 958 C C . PHE A 1 121 ? 6.455 3.686 -12.240 1.00 97.12 121 PHE A C 1
ATOM 960 O O . PHE A 1 121 ? 6.892 3.871 -13.374 1.00 97.12 121 PHE A O 1
ATOM 967 N N . TYR A 1 122 ? 6.368 4.659 -11.338 1.00 95.81 122 TYR A N 1
ATOM 968 C CA . TYR A 1 122 ? 6.639 6.062 -11.611 1.00 95.81 122 TYR A CA 1
ATOM 969 C C . TYR A 1 122 ? 7.483 6.690 -10.511 1.00 95.81 122 TYR A C 1
ATOM 971 O O . TYR A 1 122 ? 7.415 6.277 -9.355 1.00 95.81 122 TYR A O 1
ATOM 979 N N . VAL A 1 123 ? 8.187 7.769 -10.832 1.00 94.44 123 VAL A N 1
ATOM 980 C CA . VAL A 1 123 ? 8.786 8.670 -9.837 1.00 94.44 123 VAL A CA 1
ATOM 981 C C . VAL A 1 123 ? 8.205 10.061 -9.952 1.00 94.44 123 VAL A C 1
ATOM 983 O O . VAL A 1 123 ? 7.840 10.512 -11.035 1.00 94.44 123 VAL A O 1
ATOM 986 N N . GLN A 1 124 ? 8.118 10.764 -8.828 1.00 86.56 124 GLN A N 1
ATOM 987 C CA . GLN A 1 124 ? 7.797 12.185 -8.859 1.00 86.56 124 GLN A CA 1
ATOM 988 C C . GLN A 1 124 ? 8.967 12.968 -9.468 1.00 86.56 124 GLN A C 1
ATOM 990 O O . GLN A 1 124 ? 10.122 12.763 -9.097 1.00 86.56 124 GLN A O 1
ATOM 995 N N . ILE A 1 125 ? 8.656 13.879 -10.389 1.00 81.62 125 ILE A N 1
ATOM 996 C CA . ILE A 1 125 ? 9.632 14.809 -10.955 1.00 81.62 125 ILE A CA 1
ATOM 997 C C . ILE A 1 125 ? 9.842 15.936 -9.939 1.00 81.62 125 ILE A C 1
ATOM 999 O O . ILE A 1 125 ? 8.920 16.708 -9.665 1.00 81.62 125 ILE A O 1
ATOM 1003 N N . GLU A 1 126 ? 11.044 16.023 -9.376 1.00 67.94 126 GLU A N 1
ATOM 1004 C CA . GLU A 1 126 ? 11.487 17.200 -8.627 1.00 67.94 126 GLU A CA 1
ATOM 1005 C C . GLU A 1 126 ? 11.906 18.279 -9.639 1.00 67.94 126 GLU A C 1
ATOM 1007 O O . GLU A 1 126 ? 12.650 17.991 -10.577 1.00 67.94 126 GLU A O 1
ATOM 1012 N N . ARG A 1 127 ? 11.367 19.494 -9.499 1.00 60.75 127 ARG A N 1
ATOM 1013 C CA . ARG A 1 127 ? 11.740 20.672 -10.295 1.00 60.75 127 ARG A CA 1
ATOM 1014 C C . ARG A 1 127 ? 12.403 21.700 -9.404 1.00 60.75 127 ARG A C 1
ATOM 1016 O O . ARG A 1 127 ? 11.905 21.855 -8.267 1.00 60.75 127 ARG A O 1
#

Organism: Termititenax aidoneus (NCBI:txid2218524)

Secondary structure (DSSP, 8-state):
------------------PBPTTT-PBPPPEEEEEEE--HHHHHHHHHHHHHHHHHHHHTSGGGSPTT--HHHHHHHHHHHHHHHHHHHHHHHHHHHHHHHH-TTS-SSS-EEE-TTT-EEEEE---